Protein AF-A0A2V8J047-F1 (afdb_monomer)

Nearest PDB structures (foldseek):
  4u7i-assembly1_A  TM=5.048E-01  e=4.826E+00  Homo sapiens

Foldseek 3Di:
DQVVLVVLVVVLVVLCVVLVVCVVVVPPCSLVSNLVSLVSVLVSVLCCLPPDPDDDPDDPPCSVVVNVVSVVVSVVVNVVSVVVVVVVVD

Solvent-accessible surface area (backbone atoms only — not comparable to full-atom values): 5136 Å² total; per-residue (Å²): 109,72,67,56,56,50,50,50,51,50,52,47,49,53,42,42,52,51,15,52,51,27,48,75,67,66,40,94,59,11,64,65,41,38,52,52,34,50,52,51,48,53,52,50,52,54,46,44,78,79,69,52,89,64,93,70,93,66,61,91,85,47,60,66,60,52,51,50,53,51,52,51,52,50,50,52,51,52,50,49,52,55,52,52,50,61,66,71,74,110

Mean predicted aligned error: 7.66 Å

pLDDT: mean 78.37, std 8.09, range [46.5, 89.31]

Radius of gyration: 15.05 Å; Cα contacts (8 Å, |Δi|>4): 45; chains: 1; bounding box: 40×18×40 Å

Structure (mmCIF, N/CA/C/O backbone):
data_AF-A0A2V8J047-F1
#
_entry.id   AF-A0A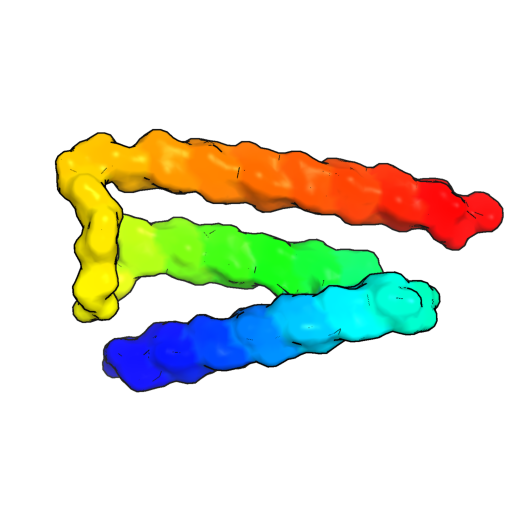2V8J047-F1
#
loop_
_atom_site.group_PDB
_atom_site.id
_atom_site.type_symbol
_atom_site.label_atom_id
_atom_site.label_alt_id
_atom_site.label_comp_id
_atom_site.label_asym_id
_atom_site.label_entity_id
_atom_site.label_seq_id
_atom_site.pdbx_PDB_ins_code
_atom_site.Cartn_x
_atom_site.Cartn_y
_atom_site.Cartn_z
_atom_site.occupancy
_atom_site.B_iso_or_equiv
_atom_site.auth_seq_id
_atom_site.auth_comp_id
_atom_site.auth_asym_id
_atom_site.auth_atom_id
_atom_site.pdbx_PDB_model_num
ATOM 1 N N . MET A 1 1 ? 22.269 -6.532 -3.586 1.00 64.75 1 MET A N 1
ATOM 2 C CA . MET A 1 1 ? 21.136 -5.665 -3.989 1.00 64.75 1 MET A CA 1
ATOM 3 C C . MET A 1 1 ? 19.857 -6.461 -4.239 1.00 64.75 1 MET A C 1
ATOM 5 O O . MET A 1 1 ? 18.903 -6.213 -3.522 1.00 64.75 1 MET A O 1
ATOM 9 N N . ALA A 1 2 ? 19.834 -7.480 -5.110 1.00 69.38 2 ALA A N 1
ATOM 10 C CA . ALA A 1 2 ? 18.627 -8.304 -5.328 1.00 69.38 2 ALA A CA 1
ATOM 11 C C . ALA A 1 2 ? 18.083 -9.001 -4.056 1.00 69.38 2 ALA A C 1
ATOM 13 O O . ALA A 1 2 ? 16.882 -9.000 -3.824 1.00 69.38 2 ALA A O 1
ATOM 14 N N . LEU A 1 3 ? 18.958 -9.518 -3.183 1.00 75.19 3 LEU A N 1
ATOM 15 C CA . LEU A 1 3 ? 18.568 -10.085 -1.878 1.00 75.19 3 LEU A CA 1
ATOM 16 C C . LEU A 1 3 ? 17.891 -9.064 -0.949 1.00 75.19 3 LEU A C 1
ATOM 18 O O . LEU A 1 3 ? 16.941 -9.404 -0.254 1.00 75.19 3 LEU A O 1
ATOM 22 N N . VAL A 1 4 ? 18.354 -7.810 -0.962 1.00 78.06 4 VAL A N 1
ATOM 23 C CA . VAL A 1 4 ? 17.776 -6.720 -0.155 1.00 78.06 4 VAL A CA 1
ATOM 24 C C . VAL A 1 4 ? 16.389 -6.365 -0.676 1.00 78.06 4 VAL A C 1
ATOM 26 O O . VAL A 1 4 ? 15.454 -6.192 0.095 1.00 78.06 4 VAL A O 1
ATOM 29 N N . GLU A 1 5 ? 16.245 -6.316 -1.997 1.00 72.94 5 GLU A N 1
ATOM 30 C CA . GLU A 1 5 ? 14.971 -6.109 -2.672 1.00 72.94 5 GLU A CA 1
ATOM 31 C C . GLU A 1 5 ? 13.945 -7.208 -2.354 1.00 72.94 5 GLU A C 1
ATOM 33 O O . GLU A 1 5 ? 12.772 -6.907 -2.130 1.00 72.94 5 GLU A O 1
ATOM 38 N N . LEU A 1 6 ? 14.390 -8.464 -2.295 1.00 78.88 6 LEU A N 1
ATOM 39 C CA . LEU A 1 6 ? 13.558 -9.618 -1.949 1.00 78.88 6 LEU A CA 1
ATOM 40 C C . LEU A 1 6 ? 13.168 -9.611 -0.468 1.00 78.88 6 LEU A C 1
ATOM 42 O O . LEU A 1 6 ? 12.000 -9.806 -0.140 1.00 78.88 6 LEU A O 1
ATOM 46 N N . ALA A 1 7 ? 14.121 -9.314 0.418 1.00 81.38 7 ALA A N 1
ATOM 47 C CA . ALA A 1 7 ? 13.867 -9.169 1.846 1.00 81.38 7 ALA A CA 1
ATOM 48 C C . ALA A 1 7 ? 12.873 -8.032 2.126 1.00 81.38 7 ALA A C 1
ATOM 50 O O . ALA A 1 7 ? 11.923 -8.225 2.879 1.00 81.38 7 ALA A O 1
ATOM 51 N N . ALA A 1 8 ? 13.030 -6.878 1.469 1.00 80.31 8 ALA A N 1
ATOM 52 C CA . ALA A 1 8 ? 12.101 -5.758 1.587 1.00 80.31 8 ALA A CA 1
ATOM 53 C C . ALA A 1 8 ? 10.685 -6.140 1.128 1.00 80.31 8 ALA A C 1
ATOM 55 O O . ALA A 1 8 ? 9.717 -5.854 1.830 1.00 80.31 8 ALA A O 1
ATOM 56 N N . SER A 1 9 ? 10.556 -6.835 -0.007 1.00 79.94 9 SER A N 1
ATOM 57 C CA . SER A 1 9 ? 9.257 -7.334 -0.476 1.00 79.94 9 SER A CA 1
ATOM 58 C C . SER A 1 9 ? 8.645 -8.353 0.494 1.00 79.94 9 SER A C 1
ATOM 60 O O . SER A 1 9 ? 7.446 -8.298 0.753 1.00 79.94 9 SER A O 1
ATO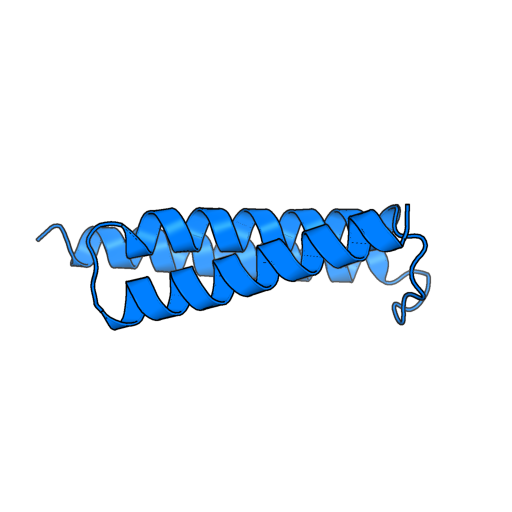M 62 N N . GLY A 1 10 ? 9.460 -9.230 1.089 1.00 83.00 10 GLY A N 1
ATOM 63 C CA . GLY A 1 10 ? 9.018 -10.169 2.122 1.00 83.00 10 GLY A CA 1
ATOM 64 C C . GLY A 1 10 ? 8.500 -9.466 3.379 1.00 83.00 10 GLY A C 1
ATOM 65 O O . GLY A 1 10 ? 7.418 -9.790 3.863 1.00 83.00 10 GLY A O 1
ATOM 66 N N . VAL A 1 11 ? 9.214 -8.449 3.869 1.00 86.44 11 VAL A N 1
ATOM 67 C CA . VAL A 1 11 ? 8.781 -7.639 5.022 1.00 86.44 11 VAL A CA 1
ATOM 68 C C . VAL A 1 11 ? 7.462 -6.926 4.726 1.00 86.44 11 VAL A C 1
ATOM 70 O O . VAL A 1 11 ? 6.549 -6.959 5.546 1.00 86.44 11 VAL A O 1
ATOM 73 N N . ILE A 1 12 ? 7.325 -6.327 3.541 1.00 84.94 12 ILE A N 1
ATOM 74 C CA . ILE A 1 12 ? 6.090 -5.654 3.122 1.00 84.94 12 ILE A CA 1
ATOM 75 C C . ILE A 1 12 ? 4.924 -6.649 3.020 1.00 84.94 12 ILE A C 1
ATOM 77 O O . ILE A 1 12 ? 3.809 -6.325 3.437 1.00 84.94 12 ILE A O 1
ATOM 81 N N . ALA A 1 13 ? 5.165 -7.868 2.528 1.00 82.19 13 ALA A N 1
ATOM 82 C CA . ALA A 1 13 ? 4.149 -8.917 2.481 1.00 82.19 13 ALA A CA 1
ATOM 83 C C . ALA A 1 13 ? 3.687 -9.315 3.892 1.00 82.19 13 ALA A C 1
ATOM 85 O O . ALA A 1 13 ? 2.486 -9.338 4.158 1.00 82.19 13 ALA A O 1
ATOM 86 N N . VAL A 1 14 ? 4.622 -9.535 4.823 1.00 86.56 14 VAL A N 1
ATOM 87 C CA . VAL A 1 14 ? 4.304 -9.839 6.229 1.00 86.56 14 VAL A CA 1
ATOM 88 C C . VAL A 1 14 ? 3.517 -8.696 6.876 1.00 86.56 14 VAL A C 1
ATOM 90 O O . VAL A 1 14 ? 2.505 -8.946 7.530 1.00 86.56 14 VAL A O 1
ATOM 93 N N . LEU A 1 15 ? 3.915 -7.441 6.645 1.00 85.62 15 LEU A N 1
ATOM 94 C C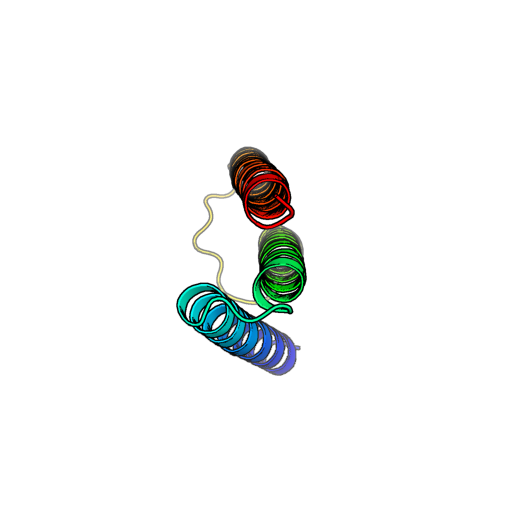A . LEU A 1 15 ? 3.187 -6.263 7.131 1.00 85.62 15 LEU A CA 1
ATOM 95 C C . LEU A 1 15 ? 1.770 -6.175 6.555 1.00 85.62 15 LEU A C 1
ATOM 97 O O . LEU A 1 15 ? 0.841 -5.819 7.275 1.00 85.62 15 LEU A O 1
ATOM 101 N N . SER A 1 16 ? 1.586 -6.524 5.283 1.00 82.00 16 SER A N 1
ATOM 102 C CA . SER A 1 16 ? 0.279 -6.497 4.615 1.00 82.00 16 SER A CA 1
ATOM 103 C C . SER A 1 16 ? -0.661 -7.576 5.161 1.00 82.00 16 SER A C 1
ATOM 105 O O . SER A 1 16 ? -1.844 -7.314 5.398 1.00 82.00 16 SER A O 1
ATOM 107 N N . VAL A 1 17 ? -0.131 -8.772 5.437 1.00 85.12 17 VAL A N 1
ATOM 108 C CA . VAL A 1 17 ? -0.875 -9.852 6.102 1.00 85.12 17 VAL A CA 1
ATOM 109 C C . VAL A 1 17 ? -1.232 -9.449 7.531 1.00 85.12 17 VAL A C 1
ATOM 111 O O . VAL A 1 17 ? -2.393 -9.559 7.922 1.00 85.12 17 VAL A O 1
ATOM 114 N N . ALA A 1 18 ? -0.278 -8.905 8.290 1.00 84.44 18 ALA A N 1
ATOM 115 C CA . ALA A 1 18 ? -0.515 -8.427 9.650 1.00 84.44 18 ALA A CA 1
ATOM 116 C C . ALA A 1 18 ? -1.554 -7.293 9.694 1.00 8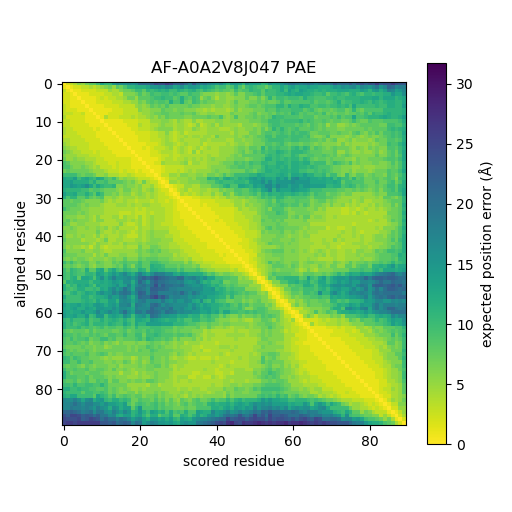4.44 18 ALA A C 1
ATOM 118 O O . ALA A 1 18 ? -2.420 -7.281 10.567 1.00 84.44 18 ALA A O 1
ATOM 119 N N . ALA A 1 19 ? -1.520 -6.371 8.729 1.00 82.50 19 ALA A N 1
ATOM 120 C CA . ALA A 1 19 ? -2.507 -5.303 8.602 1.00 82.50 19 ALA A CA 1
ATOM 121 C C . ALA A 1 19 ? -3.904 -5.855 8.311 1.00 82.50 19 ALA A C 1
ATOM 123 O O . ALA A 1 19 ? -4.865 -5.463 8.970 1.00 82.50 19 ALA A O 1
ATOM 124 N N . SER A 1 20 ? -4.009 -6.799 7.375 1.00 82.38 20 SER A N 1
ATOM 125 C CA . SER A 1 20 ? -5.275 -7.461 7.040 1.00 82.38 20 SER A CA 1
ATOM 126 C C . SER A 1 20 ? -5.843 -8.209 8.245 1.00 82.38 20 SER A C 1
ATOM 128 O O . SER A 1 20 ? -7.017 -8.062 8.574 1.00 82.38 20 SER A O 1
ATOM 130 N N . TRP A 1 21 ? -4.993 -8.940 8.969 1.00 83.75 21 TRP A N 1
ATOM 131 C CA . TRP A 1 21 ? -5.370 -9.637 10.197 1.00 83.75 21 TRP A CA 1
ATOM 132 C C . TRP A 1 21 ? -5.837 -8.673 11.295 1.00 83.75 21 TRP A C 1
ATOM 134 O O . TRP A 1 21 ? -6.831 -8.921 11.976 1.00 83.75 21 TRP A O 1
ATOM 144 N N . SER A 1 22 ? -5.148 -7.545 11.452 1.00 82.94 22 SER A N 1
ATOM 145 C CA . SER A 1 22 ? -5.491 -6.506 12.426 1.00 82.94 22 SER A CA 1
ATOM 146 C C . SER A 1 22 ? -6.829 -5.828 12.098 1.00 82.94 22 SER A C 1
ATOM 148 O O . SER A 1 22 ? -7.639 -5.588 12.995 1.00 82.94 22 SER A O 1
ATOM 150 N N . LEU A 1 23 ? -7.108 -5.594 10.809 1.00 80.06 23 LEU A N 1
ATOM 151 C CA . LEU A 1 23 ? -8.403 -5.101 10.332 1.00 80.06 23 LEU A CA 1
ATOM 152 C C . LEU A 1 23 ? -9.533 -6.114 10.573 1.00 80.06 23 LEU A C 1
ATOM 154 O O . LEU A 1 23 ? -10.604 -5.717 11.030 1.00 80.06 23 LEU A O 1
ATOM 158 N N . LEU A 1 24 ? -9.298 -7.408 10.319 1.00 82.88 24 LEU A N 1
ATOM 159 C CA . LEU A 1 24 ? -10.283 -8.472 10.566 1.00 82.88 24 LEU A CA 1
ATOM 160 C C . LEU A 1 24 ? -10.653 -8.584 12.049 1.00 82.88 24 LEU A C 1
ATOM 162 O O . LEU A 1 24 ? -11.825 -8.739 12.381 1.00 82.88 24 LEU A O 1
ATOM 166 N N . ASN A 1 25 ? -9.673 -8.431 12.942 1.00 84.81 25 ASN A N 1
ATOM 167 C CA . ASN A 1 25 ? -9.891 -8.469 14.389 1.00 84.81 25 ASN A CA 1
ATOM 168 C C . ASN A 1 25 ? -10.401 -7.144 14.978 1.00 84.81 25 ASN A C 1
ATOM 170 O O . ASN A 1 25 ? -10.498 -7.025 16.197 1.00 84.81 25 ASN A O 1
ATOM 174 N N . ARG A 1 26 ? -10.706 -6.136 14.141 1.00 77.44 26 ARG A N 1
ATOM 175 C CA . ARG A 1 26 ? -11.116 -4.783 14.569 1.00 77.44 26 ARG A CA 1
ATOM 176 C C . ARG A 1 26 ? -10.182 -4.178 15.625 1.00 77.44 26 ARG A C 1
ATOM 178 O O . ARG A 1 26 ? -10.618 -3.433 16.501 1.00 77.44 26 ARG A O 1
ATOM 185 N N . ALA A 1 27 ? -8.892 -4.501 15.557 1.00 78.75 27 ALA A N 1
ATOM 186 C CA . ALA A 1 27 ? -7.927 -3.999 16.520 1.00 78.75 27 ALA A CA 1
ATOM 187 C C . ALA A 1 27 ? -7.782 -2.470 16.369 1.00 78.75 27 ALA A C 1
ATOM 189 O O . ALA A 1 27 ? -7.785 -1.962 15.241 1.00 78.75 27 ALA A O 1
ATOM 190 N N . PRO A 1 28 ? -7.576 -1.721 17.469 1.00 74.00 28 PRO A N 1
ATOM 191 C CA . PRO A 1 28 ? -7.494 -0.254 17.439 1.00 74.00 28 PRO A CA 1
ATOM 192 C C . PRO A 1 28 ? -6.351 0.262 16.550 1.00 74.00 28 PRO A C 1
ATOM 194 O O . PRO A 1 28 ? -6.401 1.374 16.026 1.00 74.00 28 PRO A O 1
ATOM 197 N N . HIS A 1 29 ? -5.330 -0.567 16.320 1.00 78.12 29 HIS A N 1
ATOM 198 C CA . HIS A 1 29 ? -4.187 -0.249 15.467 1.00 78.12 29 HIS A CA 1
ATOM 199 C C . HIS A 1 29 ? -4.303 -0.786 14.028 1.00 78.12 29 HIS A C 1
ATOM 201 O O . HIS A 1 29 ? -3.374 -0.599 13.247 1.00 78.12 29 HIS A O 1
ATOM 207 N N . GLY A 1 30 ? -5.417 -1.411 13.628 1.00 78.31 30 GLY A N 1
ATOM 208 C CA . GLY A 1 30 ? -5.564 -1.999 12.288 1.00 78.31 30 GLY A CA 1
ATOM 209 C C . GLY A 1 30 ? -5.538 -0.974 11.157 1.00 78.31 30 GLY A C 1
ATOM 210 O O . GLY A 1 30 ? -4.846 -1.157 10.158 1.00 78.31 30 GLY A O 1
ATOM 211 N N . ILE A 1 31 ? -6.217 0.158 11.343 1.00 79.69 31 ILE A N 1
ATOM 212 C CA . ILE A 1 31 ? -6.264 1.244 10.355 1.00 79.69 31 ILE A CA 1
ATOM 213 C C . ILE A 1 31 ? -4.894 1.912 10.144 1.00 79.69 31 ILE A C 1
ATOM 215 O O . ILE A 1 31 ? -4.489 2.047 8.985 1.00 79.69 31 ILE A O 1
ATOM 219 N N . PRO A 1 32 ? -4.151 2.348 11.187 1.00 80.75 32 PRO A N 1
ATOM 220 C CA . PRO A 1 32 ? -2.824 2.920 10.969 1.00 80.75 32 PRO A CA 1
ATOM 221 C C . PRO A 1 32 ? -1.849 1.904 10.359 1.00 80.75 32 PRO A C 1
ATOM 223 O O . PRO A 1 32 ? -1.106 2.279 9.452 1.00 80.75 32 PRO A O 1
ATOM 226 N N . LEU A 1 33 ? -1.900 0.624 10.759 1.00 81.31 33 LEU A N 1
ATOM 227 C CA . LEU A 1 33 ? -1.047 -0.417 10.172 1.00 81.31 33 LEU A CA 1
ATOM 228 C C . LEU A 1 33 ? -1.338 -0.614 8.678 1.00 81.31 33 LEU A C 1
ATOM 230 O O . LEU A 1 33 ? -0.415 -0.667 7.870 1.00 81.31 33 LEU A O 1
ATOM 234 N N . ALA A 1 34 ? -2.619 -0.654 8.301 1.00 83.00 34 ALA A N 1
ATOM 235 C CA . ALA A 1 34 ? -3.040 -0.795 6.912 1.00 83.00 34 ALA A CA 1
ATOM 236 C C . ALA A 1 34 ? -2.600 0.384 6.044 1.00 83.00 34 ALA A C 1
ATOM 238 O O . ALA A 1 34 ? -2.139 0.167 4.928 1.00 83.00 34 ALA A O 1
ATOM 239 N N . ARG A 1 35 ? -2.664 1.622 6.556 1.00 83.88 35 ARG A N 1
ATOM 240 C CA . ARG A 1 35 ? -2.158 2.800 5.827 1.00 83.88 35 ARG A CA 1
ATOM 241 C C . ARG A 1 35 ? -0.656 2.705 5.584 1.00 83.88 35 ARG A C 1
ATOM 243 O O . ARG A 1 35 ? -0.217 2.969 4.470 1.00 83.88 35 ARG A O 1
ATOM 250 N N . ILE A 1 36 ? 0.117 2.314 6.599 1.00 84.81 36 ILE A N 1
ATOM 251 C CA . ILE A 1 36 ? 1.570 2.144 6.466 1.00 84.81 36 ILE A CA 1
ATOM 252 C C . ILE A 1 36 ? 1.883 1.046 5.446 1.00 84.81 36 ILE A C 1
ATOM 254 O O . ILE A 1 36 ? 2.700 1.268 4.557 1.00 84.81 36 ILE A O 1
ATOM 258 N N . ALA A 1 37 ? 1.199 -0.099 5.528 1.00 84.19 37 ALA A N 1
ATOM 259 C CA . ALA A 1 37 ? 1.381 -1.203 4.590 1.00 84.19 37 ALA A CA 1
ATOM 260 C C . ALA A 1 37 ? 1.075 -0.783 3.143 1.00 84.19 37 ALA A C 1
ATOM 262 O O . ALA A 1 37 ? 1.874 -1.078 2.256 1.00 84.19 37 ALA A O 1
ATOM 263 N N . LEU A 1 38 ? -0.018 -0.041 2.917 1.00 84.69 38 LEU A N 1
ATOM 264 C CA . LEU A 1 38 ? -0.419 0.475 1.600 1.00 84.69 38 LEU A CA 1
ATOM 265 C C . LEU A 1 38 ? 0.587 1.473 1.022 1.00 84.69 38 LEU A C 1
ATOM 267 O O . LEU A 1 38 ? 0.935 1.408 -0.156 1.00 84.69 38 LEU A O 1
ATOM 271 N N . ILE A 1 39 ? 1.074 2.399 1.850 1.00 84.81 39 ILE A N 1
ATOM 272 C CA . ILE A 1 39 ? 2.090 3.369 1.427 1.00 84.81 39 ILE A CA 1
ATOM 273 C C . ILE A 1 39 ? 3.391 2.634 1.085 1.00 84.81 39 ILE A C 1
ATOM 275 O O . ILE A 1 39 ? 3.982 2.894 0.039 1.00 84.81 39 ILE A O 1
ATOM 279 N N . ALA A 1 40 ? 3.812 1.684 1.925 1.00 83.19 40 ALA A N 1
ATOM 280 C CA . ALA A 1 40 ? 5.040 0.924 1.723 1.00 83.19 40 ALA A CA 1
ATOM 281 C C . ALA A 1 40 ? 4.997 0.053 0.455 1.00 83.19 40 ALA A C 1
ATOM 283 O O . ALA A 1 40 ? 5.968 0.046 -0.300 1.00 83.19 40 ALA A O 1
ATOM 284 N N . THR A 1 41 ? 3.879 -0.633 0.187 1.00 84.44 41 THR A N 1
ATOM 285 C CA . THR A 1 41 ? 3.678 -1.402 -1.060 1.00 84.44 41 THR A CA 1
ATOM 286 C C . THR A 1 41 ? 3.735 -0.489 -2.277 1.00 84.44 41 THR A C 1
ATOM 288 O O . THR A 1 41 ? 4.528 -0.732 -3.182 1.00 84.44 41 THR A O 1
ATOM 291 N N . THR A 1 42 ? 2.976 0.608 -2.271 1.00 83.12 42 THR A N 1
ATOM 292 C CA . THR A 1 42 ? 2.923 1.539 -3.411 1.00 83.12 42 THR A CA 1
ATOM 293 C C . THR A 1 42 ? 4.296 2.143 -3.710 1.00 83.12 42 THR A C 1
ATOM 295 O O . THR A 1 42 ? 4.725 2.191 -4.863 1.00 83.12 42 THR A O 1
ATOM 298 N N . LEU A 1 43 ? 5.027 2.565 -2.673 1.00 82.75 43 LEU A N 1
ATOM 299 C CA . LEU A 1 43 ? 6.368 3.127 -2.827 1.00 82.75 43 LEU A CA 1
ATOM 300 C C . LEU A 1 43 ? 7.356 2.080 -3.356 1.00 82.75 43 LEU A C 1
ATOM 302 O O . LEU A 1 43 ? 8.186 2.386 -4.212 1.00 82.75 43 LEU A O 1
ATOM 306 N N . ARG A 1 44 ? 7.257 0.835 -2.874 1.00 81.50 44 ARG A N 1
ATOM 307 C CA . ARG A 1 44 ? 8.090 -0.277 -3.339 1.00 81.50 44 ARG A CA 1
ATOM 308 C C . ARG A 1 44 ? 7.832 -0.596 -4.804 1.00 81.50 44 ARG A C 1
ATOM 310 O O . ARG A 1 44 ? 8.798 -0.803 -5.531 1.00 81.50 44 ARG A O 1
ATOM 317 N N . GLU A 1 45 ? 6.578 -0.618 -5.239 1.00 80.31 45 GLU A N 1
ATOM 318 C CA . GLU A 1 45 ? 6.232 -0.886 -6.636 1.00 80.31 45 GLU A CA 1
ATOM 319 C C . GLU A 1 45 ? 6.652 0.259 -7.564 1.00 80.31 45 GLU A C 1
ATOM 321 O O . GLU A 1 45 ? 7.211 0.010 -8.632 1.00 80.31 45 GLU A O 1
ATOM 326 N N . MET A 1 46 ? 6.521 1.515 -7.125 1.00 79.31 46 MET A N 1
ATOM 327 C CA . MET A 1 46 ? 7.094 2.659 -7.843 1.00 79.31 46 MET A CA 1
ATOM 328 C C . MET A 1 46 ? 8.618 2.560 -7.957 1.00 79.31 46 MET A C 1
ATOM 330 O O . MET A 1 46 ? 9.166 2.721 -9.045 1.00 79.31 46 MET A O 1
ATOM 334 N N . LEU A 1 47 ? 9.315 2.237 -6.865 1.00 80.12 47 LEU A N 1
ATOM 335 C CA . LEU A 1 47 ? 10.758 1.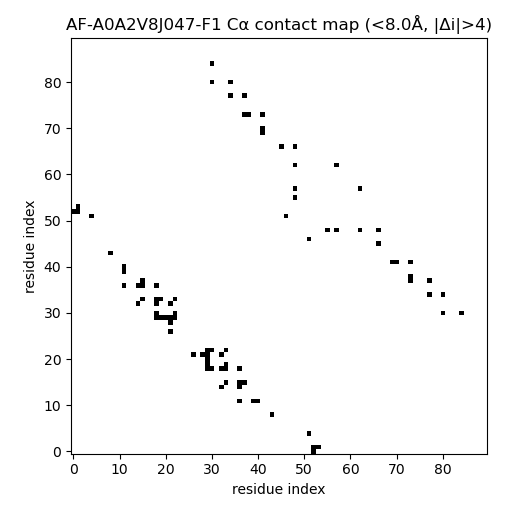991 -6.898 1.00 80.12 47 LEU A CA 1
ATOM 336 C C . LEU A 1 47 ? 11.104 0.824 -7.824 1.00 80.12 47 LEU A C 1
ATOM 338 O O . LEU A 1 47 ? 12.106 0.885 -8.535 1.00 80.12 47 LEU A O 1
ATOM 342 N N . ALA A 1 48 ? 10.270 -0.216 -7.856 1.00 76.56 48 ALA A N 1
ATOM 343 C CA . ALA A 1 48 ? 10.488 -1.350 -8.730 1.00 76.56 48 ALA A CA 1
ATOM 344 C C . ALA A 1 48 ? 10.334 -0.973 -10.211 1.00 76.56 48 ALA A C 1
ATOM 346 O O . ALA A 1 48 ? 11.161 -1.360 -11.024 1.00 76.56 48 ALA A O 1
ATOM 347 N N . LEU A 1 49 ? 9.360 -0.137 -10.569 1.00 73.81 49 LEU A N 1
ATOM 348 C CA . LEU A 1 49 ? 9.144 0.308 -11.952 1.00 73.81 49 LEU A CA 1
ATOM 349 C C . LEU A 1 49 ? 10.331 1.075 -12.560 1.00 73.81 49 LEU A C 1
ATOM 351 O O . LEU A 1 49 ? 10.526 1.026 -13.778 1.00 73.81 49 LEU A O 1
ATOM 355 N N . TYR A 1 50 ? 11.103 1.791 -11.738 1.00 72.06 50 TYR A N 1
ATOM 356 C CA . TYR A 1 50 ? 12.190 2.656 -12.215 1.00 72.06 50 TYR A CA 1
ATOM 357 C C . TYR A 1 50 ? 13.596 2.150 -11.876 1.00 72.06 50 TYR A C 1
ATOM 359 O O . TYR A 1 50 ? 14.519 2.417 -12.643 1.00 72.06 50 TYR A O 1
ATOM 367 N N . TRP A 1 51 ? 13.772 1.433 -10.763 1.00 68.94 51 TRP A N 1
ATOM 368 C CA . TRP A 1 51 ? 15.091 1.160 -10.178 1.00 68.94 51 TRP A CA 1
ATOM 369 C C . TRP A 1 51 ? 15.372 -0.308 -9.842 1.00 68.94 51 TRP A C 1
ATOM 371 O O . TRP A 1 51 ? 16.474 -0.609 -9.376 1.00 68.94 51 TRP A O 1
ATOM 381 N N . THR A 1 52 ? 14.426 -1.231 -10.055 1.00 65.69 52 THR A N 1
ATOM 382 C CA . THR A 1 52 ? 14.683 -2.645 -9.742 1.00 65.69 52 THR A CA 1
ATOM 383 C C . THR A 1 52 ? 15.669 -3.276 -10.716 1.00 65.69 52 THR A C 1
ATOM 385 O O . THR A 1 52 ? 15.647 -3.020 -11.921 1.00 65.69 52 THR A O 1
ATOM 388 N N . ARG A 1 53 ? 16.522 -4.153 -10.181 1.00 64.38 53 ARG A N 1
ATOM 389 C CA . ARG A 1 53 ? 17.313 -5.092 -10.988 1.00 64.38 53 ARG A CA 1
ATOM 390 C C . ARG A 1 53 ? 16.616 -6.438 -11.203 1.00 64.38 53 ARG A C 1
ATOM 392 O O . ARG A 1 53 ? 17.205 -7.311 -11.837 1.00 64.38 53 ARG A O 1
ATOM 399 N N . LEU A 1 54 ? 15.415 -6.640 -10.652 1.00 64.19 54 LEU A N 1
ATOM 400 C CA . LEU A 1 54 ? 14.631 -7.849 -10.896 1.00 64.19 54 LEU A CA 1
ATOM 401 C C . LEU A 1 54 ? 14.026 -7.819 -12.310 1.00 64.19 54 LEU A C 1
ATOM 403 O O . LEU A 1 54 ? 13.732 -6.740 -12.829 1.00 64.19 54 LEU A O 1
ATOM 407 N N . PRO A 1 55 ? 13.822 -8.990 -12.941 1.00 66.12 55 PRO A N 1
ATOM 408 C CA . PRO A 1 55 ? 13.153 -9.063 -14.232 1.00 66.12 55 PRO A CA 1
ATOM 409 C C . PRO A 1 55 ? 11.753 -8.451 -14.122 1.00 66.12 55 PRO A C 1
ATOM 411 O O . PRO A 1 55 ? 10.901 -8.936 -13.378 1.00 66.12 55 PRO A O 1
ATOM 414 N N . SER A 1 56 ? 11.531 -7.352 -14.842 1.00 65.06 56 SER A N 1
ATOM 415 C CA . SER A 1 56 ? 10.242 -6.671 -14.886 1.00 65.06 56 SER A CA 1
ATOM 416 C C . SER A 1 56 ? 9.454 -7.137 -16.106 1.00 65.06 56 SER A C 1
ATOM 418 O O . SER A 1 56 ? 9.912 -6.957 -17.233 1.00 65.06 56 SER A O 1
ATOM 420 N N . ASN A 1 57 ? 8.233 -7.627 -15.902 1.00 70.94 57 ASN A N 1
ATOM 421 C CA . ASN A 1 57 ? 7.310 -7.984 -16.990 1.00 70.94 57 ASN A CA 1
ATOM 422 C C . ASN A 1 57 ? 6.534 -6.768 -17.537 1.00 70.94 57 ASN A C 1
ATOM 424 O O . ASN A 1 57 ? 5.513 -6.916 -18.204 1.00 70.94 57 ASN A O 1
ATOM 428 N N . VAL A 1 58 ? 6.981 -5.550 -17.219 1.00 68.75 58 VAL A N 1
ATOM 429 C CA . VAL A 1 58 ? 6.314 -4.311 -17.626 1.00 68.75 58 VAL A CA 1
ATOM 430 C C . VAL A 1 58 ? 6.797 -3.918 -19.015 1.00 68.75 58 VAL A C 1
ATOM 432 O O . VAL A 1 58 ? 7.994 -3.726 -19.234 1.00 68.75 58 VAL A O 1
ATOM 435 N N . VAL A 1 59 ? 5.850 -3.766 -19.943 1.00 74.06 59 VAL A N 1
ATOM 436 C CA . VAL A 1 59 ? 6.130 -3.349 -21.320 1.00 74.06 59 VAL A CA 1
ATOM 437 C C . VAL A 1 59 ? 6.855 -1.991 -21.311 1.00 74.06 59 VAL A C 1
ATOM 439 O O . VAL A 1 59 ? 6.378 -1.036 -20.684 1.00 74.06 59 VAL A O 1
ATOM 442 N N . PRO A 1 60 ? 8.015 -1.861 -21.979 1.00 67.56 60 PRO A N 1
ATOM 443 C CA . PRO A 1 60 ? 8.710 -0.583 -22.072 1.00 67.56 60 PRO A CA 1
ATOM 444 C C . PRO A 1 60 ? 7.792 0.458 -22.736 1.00 67.56 60 PRO A C 1
ATOM 446 O O . PRO A 1 60 ? 7.253 0.222 -23.810 1.00 67.56 60 PRO A O 1
ATOM 449 N N . GLY A 1 61 ? 7.572 1.592 -22.062 1.00 73.69 61 GLY A N 1
ATOM 450 C CA . GLY A 1 61 ? 6.647 2.652 -22.494 1.00 73.69 61 GLY A CA 1
ATOM 451 C C . GLY A 1 61 ? 5.346 2.756 -21.687 1.00 73.69 61 GLY A C 1
ATOM 452 O O . GLY A 1 61 ? 4.776 3.839 -21.610 1.00 73.69 61 GLY A O 1
ATOM 453 N N . THR A 1 62 ? 4.911 1.701 -20.983 1.00 79.69 62 THR A N 1
ATOM 454 C CA . THR A 1 62 ? 3.674 1.747 -20.168 1.00 79.69 62 THR A CA 1
ATOM 455 C C . THR A 1 62 ? 3.909 2.116 -18.701 1.00 79.69 62 THR A C 1
ATOM 457 O O . THR A 1 62 ? 2.958 2.221 -17.927 1.00 79.69 62 THR A O 1
ATOM 460 N N . ARG A 1 63 ? 5.166 2.372 -18.306 1.00 77.62 63 ARG A N 1
ATOM 461 C CA . ARG A 1 63 ? 5.566 2.656 -16.913 1.00 77.62 63 ARG A CA 1
ATOM 462 C C . ARG A 1 63 ? 4.793 3.822 -16.288 1.00 77.62 63 ARG A C 1
ATOM 464 O O . ARG A 1 63 ? 4.409 3.731 -15.128 1.00 77.62 63 ARG A O 1
ATOM 471 N N . GLY A 1 64 ? 4.536 4.880 -17.063 1.00 77.88 64 GLY A N 1
ATOM 472 C CA . GLY A 1 64 ? 3.774 6.046 -16.602 1.00 77.88 64 GLY A CA 1
ATOM 473 C C . GLY A 1 64 ? 2.297 5.737 -16.344 1.00 77.88 64 GLY A C 1
ATOM 474 O O . GLY A 1 64 ? 1.738 6.168 -15.342 1.00 77.88 64 GLY A O 1
ATOM 475 N N . VAL A 1 65 ? 1.673 4.925 -17.202 1.00 83.00 65 VAL A N 1
ATOM 476 C CA . VAL A 1 65 ? 0.288 4.475 -16.988 1.00 83.00 65 VAL A CA 1
ATOM 477 C C . VAL A 1 65 ? 0.219 3.560 -15.766 1.00 83.00 65 VAL A C 1
ATOM 479 O O . VAL A 1 65 ? -0.684 3.693 -14.946 1.00 83.00 65 VAL A O 1
ATOM 482 N N . HIS A 1 66 ? 1.203 2.674 -15.599 1.00 80.12 66 HIS A N 1
ATOM 483 C CA . HIS A 1 66 ? 1.261 1.772 -14.453 1.00 80.12 66 HIS A CA 1
ATOM 484 C C . HIS A 1 66 ? 1.385 2.541 -13.132 1.00 80.12 66 HIS A C 1
ATOM 486 O O . HIS A 1 66 ? 0.614 2.296 -12.207 1.00 80.12 66 HIS A O 1
ATOM 492 N N . SER A 1 67 ? 2.282 3.531 -13.059 1.00 81.62 67 SER A N 1
ATOM 493 C CA . SER A 1 67 ? 2.446 4.358 -11.860 1.00 81.62 67 SER A CA 1
ATOM 494 C C . SER A 1 67 ? 1.212 5.216 -11.557 1.00 81.62 67 SER A C 1
ATOM 496 O O . SER A 1 67 ? 0.854 5.363 -10.388 1.00 81.62 67 SER A O 1
ATOM 498 N N . MET A 1 68 ? 0.512 5.718 -12.582 1.00 84.31 68 MET A N 1
ATOM 499 C CA . MET A 1 68 ? -0.768 6.417 -12.413 1.00 84.31 68 MET A CA 1
ATOM 500 C C . MET A 1 68 ? -1.848 5.510 -11.819 1.00 84.31 68 MET A C 1
ATOM 502 O O . MET A 1 68 ? -2.512 5.901 -10.859 1.00 84.31 68 MET A O 1
ATOM 506 N N . VAL A 1 69 ? -2.011 4.295 -12.350 1.00 86.56 69 VAL A N 1
ATOM 507 C CA . VAL A 1 69 ? -2.999 3.329 -11.842 1.00 86.56 69 VAL A CA 1
ATOM 508 C C . VAL A 1 69 ? -2.668 2.923 -10.407 1.00 86.56 69 VAL A C 1
ATOM 510 O O . VAL A 1 69 ? -3.561 2.897 -9.562 1.00 86.56 69 VAL A O 1
ATOM 513 N N . MET A 1 70 ? -1.390 2.687 -10.102 1.00 83.75 70 MET A N 1
ATOM 514 C CA . MET A 1 70 ? -0.924 2.403 -8.743 1.00 83.75 70 MET A CA 1
ATOM 515 C C . MET A 1 70 ? -1.255 3.532 -7.765 1.00 83.75 70 MET A C 1
ATOM 517 O O . MET A 1 70 ? -1.814 3.286 -6.697 1.00 83.75 70 MET A O 1
ATOM 521 N N . ALA A 1 71 ? -0.949 4.777 -8.138 1.00 83.31 71 ALA A N 1
ATOM 522 C CA . ALA A 1 71 ? -1.231 5.942 -7.309 1.00 83.31 71 ALA A CA 1
ATOM 523 C C . ALA A 1 71 ? -2.740 6.129 -7.091 1.00 83.31 71 ALA A C 1
ATOM 52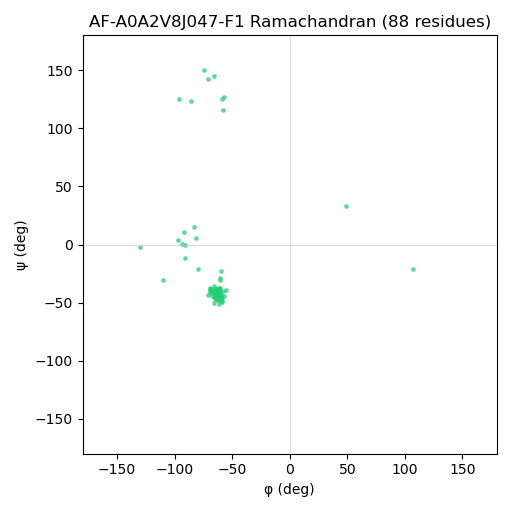5 O O . ALA A 1 71 ? -3.171 6.386 -5.966 1.00 83.31 71 ALA A O 1
ATOM 526 N N . ALA A 1 72 ? -3.551 5.946 -8.137 1.00 86.88 72 ALA A N 1
ATOM 527 C CA . ALA A 1 72 ? -5.007 6.011 -8.043 1.00 86.88 72 ALA A CA 1
ATOM 528 C C . ALA A 1 72 ? -5.570 4.912 -7.127 1.00 86.88 72 ALA A C 1
ATOM 530 O O . ALA A 1 72 ? -6.423 5.188 -6.283 1.00 86.88 72 ALA A O 1
ATOM 531 N N . HIS A 1 73 ? -5.058 3.685 -7.243 1.00 87.56 73 HIS A N 1
ATOM 532 C CA . HIS A 1 73 ? -5.445 2.563 -6.393 1.00 87.56 73 HIS A CA 1
ATOM 533 C C . HIS A 1 73 ? -5.108 2.830 -4.921 1.00 87.56 73 HIS A C 1
ATOM 535 O O . HIS A 1 73 ? -5.965 2.696 -4.046 1.00 87.56 73 HIS A O 1
ATOM 541 N N . ALA A 1 74 ? -3.884 3.287 -4.651 1.00 85.88 74 ALA A N 1
ATOM 542 C CA . ALA A 1 74 ? -3.450 3.642 -3.307 1.00 85.88 74 ALA A CA 1
ATOM 543 C C . ALA A 1 74 ? -4.296 4.779 -2.715 1.00 85.88 74 ALA A C 1
ATOM 545 O O . ALA A 1 74 ? -4.745 4.690 -1.572 1.00 85.88 74 ALA A O 1
ATOM 546 N N . ALA A 1 75 ? -4.576 5.824 -3.500 1.00 86.31 75 ALA A N 1
ATOM 547 C CA . ALA A 1 75 ? -5.417 6.939 -3.079 1.00 86.31 75 ALA A CA 1
ATOM 548 C C . ALA A 1 75 ? -6.847 6.485 -2.747 1.00 86.31 75 ALA A C 1
ATOM 550 O O . ALA A 1 75 ? -7.379 6.863 -1.702 1.00 86.31 75 ALA A O 1
ATOM 551 N N . ALA A 1 76 ? -7.448 5.633 -3.584 1.00 89.31 76 ALA A N 1
ATOM 552 C CA . ALA A 1 76 ? -8.784 5.091 -3.350 1.00 89.31 76 ALA A CA 1
ATOM 553 C C . ALA A 1 76 ? -8.863 4.323 -2.021 1.00 89.31 76 ALA A C 1
ATOM 555 O O . ALA A 1 76 ? -9.761 4.572 -1.212 1.00 89.31 76 ALA A O 1
ATOM 556 N N . TRP A 1 77 ? -7.884 3.458 -1.741 1.00 85.31 77 TRP A N 1
ATOM 557 C CA . TRP A 1 77 ? -7.831 2.719 -0.479 1.00 85.31 77 TRP A CA 1
ATOM 558 C C . TRP A 1 77 ? -7.536 3.597 0.733 1.00 85.31 77 TRP A C 1
ATOM 560 O O . TRP A 1 77 ? -8.116 3.386 1.798 1.00 85.31 77 TRP A O 1
ATOM 570 N N . LEU A 1 78 ? -6.677 4.608 0.597 1.00 85.19 78 LEU A N 1
ATOM 571 C CA . LEU A 1 78 ? -6.424 5.568 1.671 1.00 85.19 78 LEU A CA 1
ATOM 572 C C . LEU A 1 78 ? -7.681 6.379 2.009 1.00 85.19 78 LEU A C 1
ATOM 574 O O . LEU A 1 78 ? -7.949 6.616 3.189 1.00 85.19 78 LEU A O 1
ATOM 578 N N . ILE A 1 79 ? -8.471 6.764 1.001 1.00 87.75 79 ILE A N 1
ATOM 579 C CA . ILE A 1 79 ? -9.768 7.426 1.191 1.00 87.75 79 ILE A CA 1
ATOM 580 C C . ILE A 1 79 ? -10.759 6.474 1.866 1.00 87.75 79 ILE A C 1
ATOM 582 O O . ILE A 1 79 ? -11.442 6.877 2.810 1.00 87.75 79 ILE A O 1
ATOM 586 N N . TYR A 1 80 ? -10.818 5.214 1.427 1.00 84.69 80 TYR A N 1
ATOM 587 C CA . TYR A 1 80 ? -11.666 4.192 2.038 1.00 84.69 80 TYR A CA 1
ATOM 588 C C . TYR A 1 80 ? -11.322 3.979 3.520 1.00 84.69 80 TYR A C 1
ATOM 590 O O . TYR A 1 80 ? -12.203 4.071 4.372 1.00 84.69 80 TYR A O 1
ATOM 598 N N . LEU A 1 81 ? -10.040 3.798 3.853 1.00 82.62 81 LEU A N 1
ATOM 599 C CA . LEU A 1 81 ? -9.570 3.645 5.235 1.00 82.62 81 LEU A CA 1
ATOM 600 C C . LEU A 1 81 ? -9.839 4.896 6.084 1.00 82.62 81 LEU A C 1
ATOM 602 O O . LEU A 1 81 ? -10.209 4.780 7.252 1.00 82.62 81 LEU A O 1
ATOM 606 N N . ALA A 1 82 ? -9.690 6.094 5.512 1.00 79.62 82 ALA A N 1
ATOM 607 C CA . ALA A 1 82 ? -10.008 7.343 6.202 1.00 79.62 82 ALA A CA 1
ATOM 608 C C . ALA A 1 82 ? -11.511 7.476 6.499 1.00 79.62 82 ALA A C 1
ATOM 610 O O . ALA A 1 82 ? -11.881 7.942 7.577 1.00 79.62 82 ALA A O 1
ATOM 611 N N . ARG A 1 83 ? -12.376 7.041 5.572 1.00 81.69 83 ARG A N 1
ATOM 612 C CA . ARG A 1 83 ? -13.829 6.971 5.789 1.00 81.69 83 ARG A CA 1
ATOM 613 C C . ARG A 1 83 ? -14.202 5.915 6.823 1.00 81.69 83 ARG A C 1
ATOM 615 O O . ARG A 1 83 ? -14.996 6.212 7.707 1.00 81.69 83 ARG A O 1
ATOM 622 N N . ALA A 1 84 ? -13.603 4.728 6.751 1.00 76.25 84 ALA A N 1
ATOM 623 C CA . ALA A 1 84 ? -13.843 3.657 7.709 1.00 76.25 84 ALA A CA 1
ATOM 624 C C . ALA A 1 84 ? -13.467 4.088 9.133 1.00 76.25 84 ALA A C 1
ATOM 626 O O . ALA A 1 84 ? -14.246 3.865 10.050 1.00 76.25 84 ALA A O 1
ATOM 627 N N . ARG A 1 85 ? -12.340 4.794 9.323 1.00 69.25 85 ARG A N 1
ATOM 628 C CA . ARG A 1 85 ? -11.958 5.318 10.646 1.00 69.25 85 ARG A CA 1
ATOM 629 C C . ARG A 1 85 ? -13.023 6.230 11.244 1.00 69.25 85 ARG A C 1
ATOM 631 O O . ARG A 1 85 ? -13.371 6.054 12.402 1.00 69.25 85 ARG A O 1
ATOM 638 N N . ARG A 1 86 ? -13.580 7.144 10.441 1.00 63.03 86 ARG A N 1
ATOM 639 C CA . ARG A 1 86 ? -14.666 8.02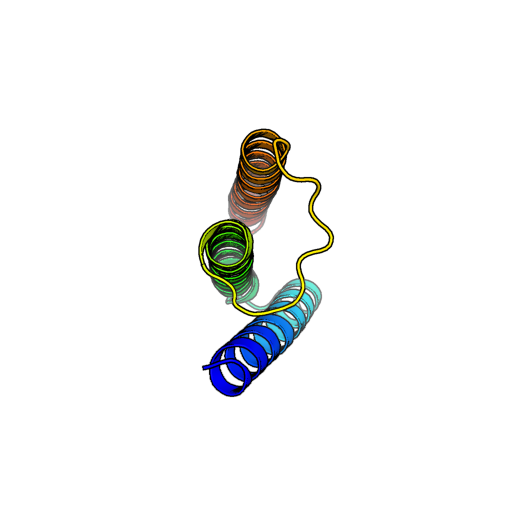8 10.894 1.00 63.03 86 ARG A CA 1
ATOM 640 C C . ARG A 1 86 ? -15.915 7.260 11.323 1.00 63.03 86 ARG A C 1
ATOM 642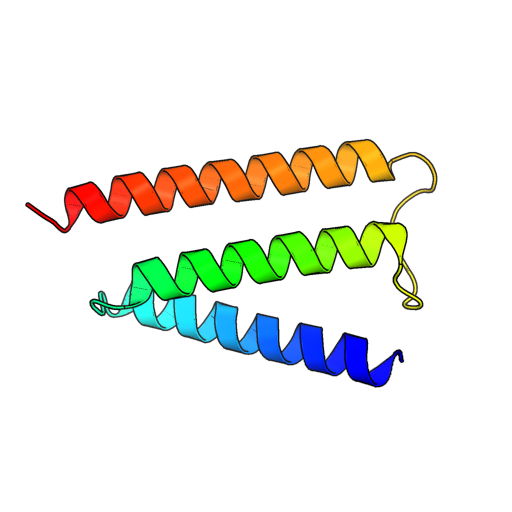 O O . ARG A 1 86 ? -16.640 7.760 12.163 1.00 63.03 86 ARG A O 1
ATOM 649 N N . ALA A 1 87 ? -16.170 6.080 10.758 1.00 62.25 87 ALA A N 1
ATOM 650 C CA . ALA A 1 87 ? -17.307 5.244 11.137 1.00 62.25 87 ALA A CA 1
ATOM 651 C C . ALA A 1 87 ? -17.066 4.429 12.424 1.00 62.25 87 ALA A C 1
ATOM 653 O O . ALA A 1 87 ? -18.030 4.013 13.051 1.00 62.25 87 ALA A O 1
ATOM 654 N N . TYR A 1 88 ? -15.805 4.203 12.811 1.00 59.31 88 TYR A N 1
ATOM 655 C CA . TYR A 1 88 ? -15.426 3.528 14.063 1.00 59.31 88 TYR A CA 1
ATOM 656 C C . TYR A 1 88 ? -15.232 4.494 15.248 1.00 59.31 88 TYR A C 1
ATOM 658 O O . TYR A 1 88 ? -15.100 4.035 16.377 1.00 59.31 88 TYR A O 1
ATOM 666 N N . GLU A 1 89 ? -15.183 5.808 15.004 1.00 55.06 89 GLU A N 1
ATOM 667 C CA . GLU A 1 89 ? -15.059 6.865 16.028 1.00 55.06 89 GLU A CA 1
ATOM 668 C C . GLU A 1 89 ? -16.432 7.401 16.521 1.00 55.06 89 GLU A C 1
ATOM 670 O O . GLU A 1 89 ? -16.456 8.424 17.204 1.00 55.06 89 GLU A O 1
ATOM 675 N N . ILE A 1 90 ? -17.559 6.745 16.181 1.00 46.50 90 ILE A N 1
ATOM 676 C CA . ILE A 1 90 ? -18.937 7.107 16.602 1.00 46.50 90 ILE A CA 1
ATOM 677 C C . ILE A 1 90 ? -19.412 6.189 17.729 1.00 46.50 90 ILE A C 1
ATOM 679 O O . ILE A 1 90 ? -19.247 4.957 17.575 1.00 46.50 90 ILE A O 1
#

Sequence (90 aa):
MALVELAASGVIAVLSVAASWSLLNRAPHGIPLARIALIATTLREMLALYWTRLPSNVVPGTRGVHSMVMAAHAAAWLIYLARARRAYEI

Secondary structure (DSSP, 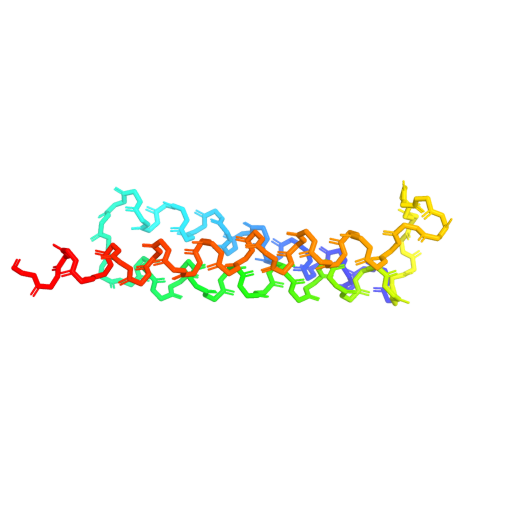8-state):
-HHHHHHHHHHHHHHHHHHHHHHHTT-TTHHHHHHHHHHHHHHHHHHHHHH--S---PPTT-HHHHHHHHHHHHHHHHHHHHHHHHHH--